Protein AF-A0A530QHL4-F1 (afdb_monomer)

Radius of gyration: 13.51 Å; Cα contacts (8 Å, |Δi|>4): 46; chains: 1; bounding box: 29×28×39 Å

Sequence (72 aa):
MTKAVDPASQSPVLQSLDMRSRDIFRRIVESYLRDGEPVGSRSLSRILPSSLSPATIRNVMSDLEHLGLIYA

Nearest PDB structures (foldseek):
  1stz-assembly1_C  TM=9.371E-01  e=3.804E-03  Thermotoga maritima
  1stz-assembly1_A  TM=9.501E-01  e=3.293E-02  Thermotoga maritima
  1leb-assembly1_A  TM=8.327E-01  e=1.130E-01  Escherichia coli
  1xg1-assembly1_A  TM=5.046E-01  e=1.107E+00  Homo sapien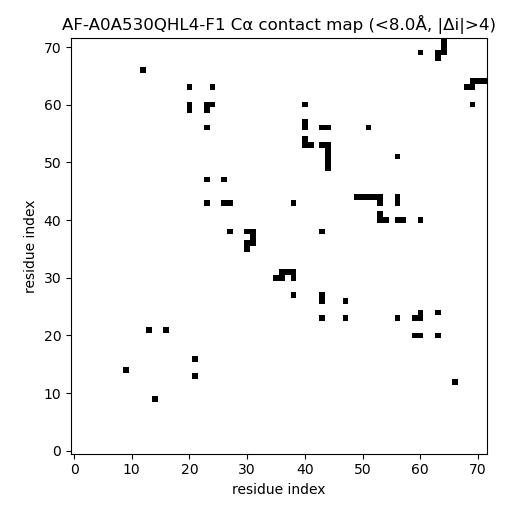s

Secondary structure (DSSP, 8-state):
------GGGS-HHHHHS-HHHHHHHHHHHHHHHHH-S---HHHHHHHSSS---HHHHHHHHHHHHHTTS---

Mean predicted aligned error: 6.78 Å

Structure (mmCIF, N/CA/C/O backbone):
data_AF-A0A530QHL4-F1
#
_entry.id   AF-A0A530QHL4-F1
#
loop_
_atom_site.group_PDB
_atom_site.id
_atom_site.type_symbol
_atom_site.label_atom_id
_atom_site.label_alt_id
_atom_site.label_comp_id
_atom_site.label_asym_id
_atom_site.label_entity_id
_atom_site.label_seq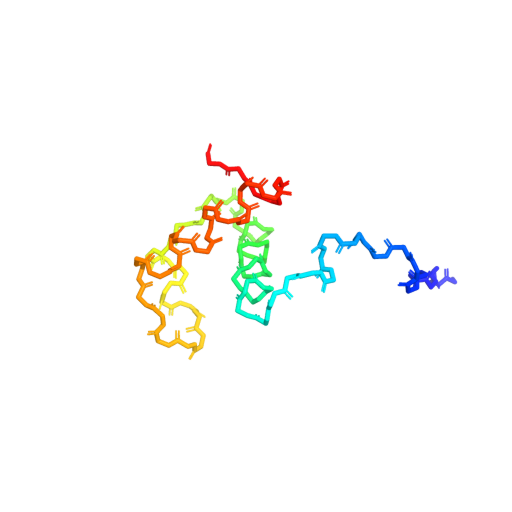_id
_atom_site.pdbx_PDB_ins_code
_atom_site.Cartn_x
_atom_site.Cartn_y
_atom_site.Cartn_z
_atom_site.occupancy
_atom_site.B_iso_or_equiv
_atom_site.auth_seq_id
_atom_site.auth_comp_id
_atom_site.auth_asym_id
_atom_site.auth_atom_id
_atom_site.pdbx_PDB_model_num
ATOM 1 N N . MET A 1 1 ? -6.373 -18.375 28.444 1.00 40.12 1 MET A N 1
ATOM 2 C CA . MET A 1 1 ? -7.219 -18.953 27.379 1.00 40.12 1 MET A CA 1
ATOM 3 C C . MET A 1 1 ? -7.234 -17.973 26.217 1.00 40.12 1 MET A C 1
ATOM 5 O O . MET A 1 1 ? -7.898 -16.949 26.291 1.00 40.12 1 MET A O 1
ATOM 9 N N . THR A 1 2 ? -6.395 -18.217 25.215 1.00 47.56 2 THR A N 1
ATOM 10 C CA . THR A 1 2 ? -6.291 -17.434 23.978 1.00 47.56 2 THR A CA 1
ATOM 11 C C . THR A 1 2 ? -7.608 -17.560 23.221 1.00 47.56 2 THR A C 1
ATOM 13 O O . THR A 1 2 ? -7.987 -18.658 22.822 1.00 47.56 2 THR A O 1
ATOM 16 N N . LYS A 1 3 ? -8.346 -16.455 23.086 1.00 51.03 3 LYS A N 1
ATOM 17 C CA . LYS A 1 3 ? -9.596 -16.413 22.325 1.00 51.03 3 LYS A CA 1
ATOM 18 C C . LYS A 1 3 ? -9.268 -16.803 20.882 1.00 51.03 3 LYS A C 1
ATOM 20 O O . LYS A 1 3 ? -8.467 -16.126 20.239 1.00 51.03 3 LYS A O 1
ATOM 25 N N . ALA A 1 4 ? -9.817 -17.923 20.416 1.00 53.03 4 ALA A N 1
ATOM 26 C CA . ALA A 1 4 ? -9.730 -18.308 19.017 1.00 53.03 4 ALA A CA 1
ATOM 27 C C . ALA A 1 4 ? -10.286 -17.148 18.181 1.00 53.03 4 ALA A C 1
ATOM 29 O O . ALA A 1 4 ? -11.379 -16.655 18.454 1.00 53.03 4 ALA A O 1
ATOM 30 N N . VAL A 1 5 ? -9.504 -16.659 17.220 1.00 60.50 5 VAL A N 1
ATOM 31 C CA . VAL A 1 5 ? -10.025 -15.773 16.180 1.00 60.50 5 VAL A CA 1
ATOM 32 C C . VAL A 1 5 ? -11.033 -16.602 15.399 1.00 60.50 5 VAL A C 1
ATOM 34 O O . VAL A 1 5 ? -10.651 -17.570 14.742 1.00 60.50 5 VAL A O 1
ATOM 37 N N . ASP A 1 6 ? -12.314 -16.260 15.513 1.00 61.88 6 ASP A N 1
ATOM 38 C CA . ASP A 1 6 ? -13.367 -16.895 14.731 1.00 61.88 6 ASP A CA 1
ATOM 39 C C . ASP A 1 6 ? -13.033 -16.722 13.237 1.0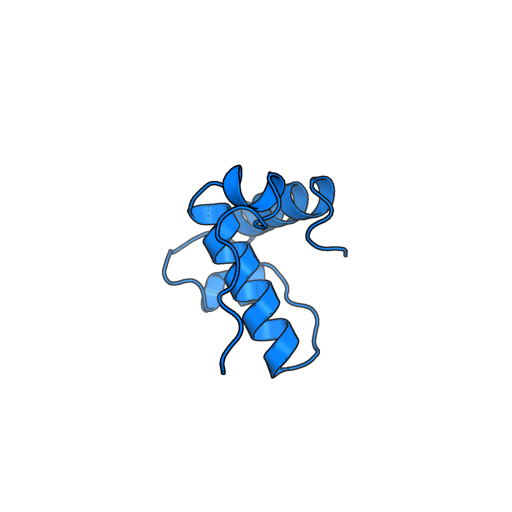0 61.88 6 ASP A C 1
ATOM 41 O O . ASP A 1 6 ? -12.943 -15.583 12.762 1.00 61.88 6 ASP A O 1
ATOM 45 N N . PRO A 1 7 ? -12.845 -17.805 12.459 1.00 55.66 7 PRO A N 1
ATOM 46 C CA . PRO A 1 7 ? -12.498 -17.696 11.039 1.00 55.66 7 PRO A CA 1
ATOM 47 C C . PRO A 1 7 ? -13.607 -17.015 10.218 1.00 55.66 7 PRO A C 1
ATOM 49 O O . PRO A 1 7 ? -13.343 -16.500 9.135 1.00 55.66 7 PRO A O 1
ATOM 52 N N . ALA A 1 8 ? -14.829 -16.964 10.759 1.00 55.78 8 ALA A N 1
ATOM 53 C CA . ALA A 1 8 ? -15.990 -16.296 10.176 1.00 55.78 8 ALA A CA 1
ATOM 54 C C . ALA A 1 8 ? -16.007 -14.764 10.371 1.00 55.78 8 ALA A C 1
ATOM 56 O O . ALA A 1 8 ? -16.827 -14.091 9.755 1.00 55.78 8 ALA A O 1
ATOM 57 N N . SER A 1 9 ? -15.106 -14.204 11.185 1.00 61.62 9 SER A N 1
ATOM 58 C CA . SER A 1 9 ? -15.028 -12.757 11.454 1.00 61.62 9 SER A CA 1
ATOM 59 C C . SER A 1 9 ? -14.040 -12.019 10.540 1.00 61.62 9 SER A C 1
ATOM 61 O O . SER A 1 9 ? -13.725 -10.854 10.778 1.00 61.62 9 SER A O 1
ATOM 63 N N . GLN A 1 10 ? -13.510 -12.678 9.504 1.00 59.31 10 GLN A N 1
ATOM 64 C CA . GLN A 1 10 ? -12.640 -12.024 8.526 1.00 59.31 10 GLN A CA 1
ATOM 65 C C . GLN A 1 10 ? -13.475 -11.135 7.598 1.00 59.31 10 GLN A C 1
ATOM 67 O O . GLN A 1 10 ? -14.399 -11.617 6.947 1.00 59.31 10 GLN A O 1
ATOM 72 N N . SER A 1 11 ? -13.142 -9.843 7.524 1.00 69.44 11 SER A N 1
ATOM 73 C CA . SER A 1 11 ? -13.840 -8.883 6.664 1.00 69.44 11 SER A CA 1
ATOM 74 C C . SER A 1 11 ? -13.940 -9.403 5.221 1.00 69.44 11 SER A C 1
ATOM 76 O O . SER A 1 11 ? -12.905 -9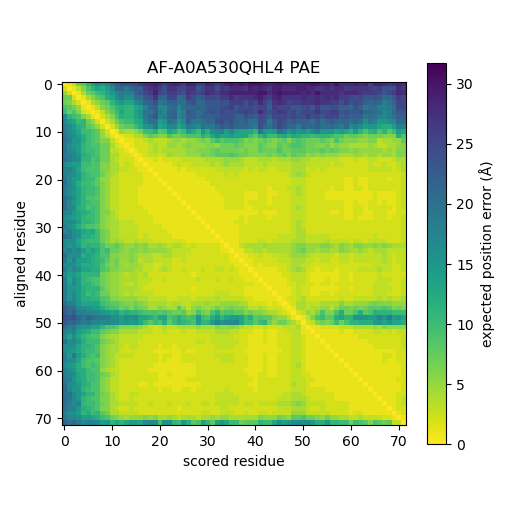.764 4.650 1.00 69.44 11 SER A O 1
ATOM 78 N N . PRO A 1 12 ? -15.132 -9.393 4.590 1.00 75.94 12 PRO A N 1
ATOM 79 C CA . PRO A 1 12 ? -15.332 -9.925 3.235 1.00 75.94 12 PRO A CA 1
ATOM 80 C C . PRO A 1 12 ? -14.413 -9.262 2.197 1.00 75.94 12 PRO A C 1
ATOM 82 O O . PRO A 1 12 ? -13.966 -9.905 1.251 1.00 75.94 12 PRO A O 1
ATOM 85 N N . VAL A 1 13 ? -14.034 -8.002 2.431 1.00 82.88 13 VAL A N 1
ATOM 86 C CA . VAL A 1 13 ? -13.068 -7.263 1.606 1.00 82.88 13 VAL A CA 1
ATOM 87 C C . VAL A 1 13 ? -11.702 -7.957 1.573 1.00 82.88 13 VAL A C 1
ATOM 89 O O . VAL A 1 13 ? -11.145 -8.156 0.498 1.00 82.88 13 VAL A O 1
ATOM 92 N N . LEU A 1 14 ? -11.180 -8.413 2.717 1.00 82.56 14 LEU A N 1
ATOM 93 C CA . LEU A 1 14 ? -9.870 -9.075 2.789 1.00 82.56 14 LEU A CA 1
ATOM 94 C C . LEU A 1 14 ? -9.861 -10.434 2.076 1.00 82.56 14 LEU A C 1
ATOM 96 O O . LEU A 1 14 ? -8.819 -10.850 1.569 1.00 82.56 14 LEU A O 1
ATOM 100 N N . GLN A 1 15 ? -11.011 -11.112 2.024 1.00 84.81 15 GLN A N 1
ATOM 101 C CA . GLN A 1 15 ? -11.172 -12.373 1.296 1.00 84.81 15 GLN A CA 1
ATOM 102 C C . GLN A 1 15 ? -11.217 -12.166 -0.223 1.00 84.81 15 GLN A C 1
ATOM 104 O O . GLN A 1 15 ? -10.802 -13.052 -0.965 1.00 84.81 15 GLN A O 1
ATOM 109 N N . SER A 1 16 ? -11.687 -11.002 -0.682 1.00 87.25 16 SER A N 1
ATOM 110 C CA . SER A 1 16 ? -11.784 -10.663 -2.109 1.00 87.25 16 SER A CA 1
ATOM 111 C C . SER A 1 16 ? -10.461 -10.227 -2.748 1.00 87.25 16 SER A C 1
ATOM 113 O O . SER A 1 16 ? -10.353 -10.189 -3.972 1.00 87.25 16 SER A O 1
ATOM 115 N N . LEU A 1 17 ? -9.445 -9.911 -1.938 1.00 92.62 17 LEU A N 1
ATOM 116 C CA . LEU A 1 17 ? -8.146 -9.482 -2.441 1.00 92.62 17 LEU A CA 1
ATOM 117 C C . LEU A 1 17 ? -7.390 -10.639 -3.103 1.00 92.62 17 LEU A C 1
ATOM 119 O O . LEU A 1 17 ? -7.205 -11.708 -2.510 1.00 92.62 17 LEU A O 1
ATOM 123 N N . ASP A 1 18 ? -6.854 -10.380 -4.295 1.00 93.19 18 ASP A N 1
ATOM 124 C CA . ASP A 1 18 ? -5.915 -11.298 -4.931 1.00 93.19 18 ASP A CA 1
ATOM 125 C C . ASP A 1 18 ? -4.603 -11.418 -4.129 1.00 93.19 18 ASP A C 1
ATOM 127 O O . ASP A 1 18 ? -4.299 -10.638 -3.220 1.00 93.19 18 ASP A O 1
ATOM 131 N N . MET A 1 19 ? -3.800 -12.431 -4.461 1.00 91.25 19 MET A N 1
ATOM 132 C CA . MET A 1 19 ? -2.549 -12.714 -3.748 1.00 91.25 19 MET A CA 1
ATOM 133 C C . MET A 1 19 ? -1.601 -11.507 -3.737 1.00 91.25 19 MET A C 1
ATOM 135 O O . MET A 1 19 ? -0.978 -11.213 -2.719 1.00 91.25 19 MET A O 1
ATOM 139 N N . ARG A 1 20 ? -1.535 -10.768 -4.850 1.00 91.75 20 ARG A N 1
ATOM 140 C CA . ARG A 1 20 ? -0.641 -9.618 -5.005 1.00 91.75 20 ARG A CA 1
ATOM 141 C C . ARG A 1 20 ? -1.055 -8.461 -4.099 1.00 91.75 20 ARG A C 1
ATOM 143 O O . ARG A 1 20 ? -0.211 -7.883 -3.417 1.00 91.75 20 ARG A O 1
ATOM 150 N N . SER A 1 21 ? -2.339 -8.135 -4.091 1.00 94.69 21 SER A N 1
ATOM 151 C CA . SER A 1 21 ? -2.929 -7.067 -3.288 1.00 94.69 21 SER A CA 1
ATOM 152 C C . SER A 1 21 ? -2.795 -7.379 -1.806 1.00 94.69 21 SER A C 1
ATOM 154 O O . SER A 1 21 ? -2.404 -6.508 -1.031 1.00 94.69 21 SER A O 1
ATOM 156 N N . ARG A 1 22 ? -3.004 -8.644 -1.417 1.00 93.62 22 ARG A N 1
ATOM 157 C CA . ARG A 1 22 ? -2.770 -9.114 -0.044 1.00 93.62 22 ARG A CA 1
ATOM 158 C C . ARG A 1 22 ? -1.319 -8.955 0.385 1.00 93.62 22 ARG A C 1
ATOM 160 O O . ARG A 1 22 ? -1.077 -8.488 1.494 1.00 93.62 22 ARG A O 1
ATOM 167 N N . ASP A 1 23 ? -0.363 -9.315 -0.467 1.00 92.50 23 ASP A N 1
ATOM 168 C CA . ASP A 1 23 ? 1.058 -9.181 -0.141 1.00 92.50 23 ASP A CA 1
ATOM 169 C C . ASP A 1 23 ? 1.497 -7.723 -0.012 1.00 92.50 23 ASP A C 1
ATOM 171 O O . ASP A 1 23 ? 2.201 -7.373 0.939 1.00 92.50 23 ASP A O 1
ATOM 175 N N . ILE A 1 24 ? 1.053 -6.863 -0.931 1.00 94.38 24 ILE A N 1
ATOM 176 C CA . ILE A 1 24 ? 1.328 -5.424 -0.871 1.00 94.38 24 ILE A CA 1
ATOM 177 C C . ILE A 1 24 ? 0.708 -4.824 0.393 1.00 94.38 24 ILE A C 1
ATOM 179 O O . ILE A 1 24 ? 1.411 -4.157 1.152 1.00 94.38 24 ILE A O 1
ATOM 183 N N . PHE A 1 25 ? -0.567 -5.112 0.664 1.00 95.12 25 PHE A N 1
ATOM 184 C CA . PHE A 1 25 ? -1.270 -4.619 1.846 1.00 95.12 25 PHE A CA 1
ATOM 185 C C . PHE A 1 25 ? -0.594 -5.068 3.144 1.00 95.12 25 PHE A C 1
ATOM 187 O O . PHE A 1 25 ? -0.272 -4.241 3.997 1.00 95.12 25 P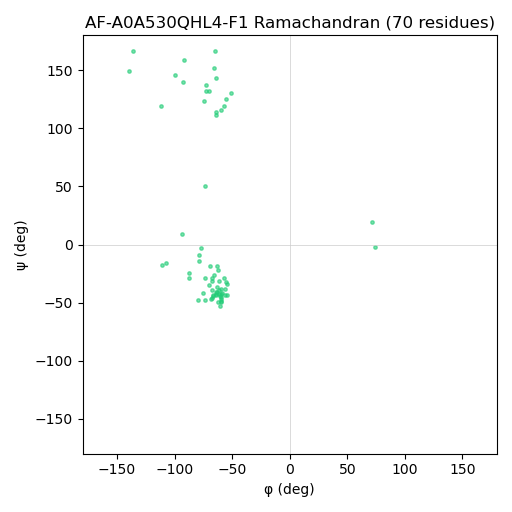HE A O 1
ATOM 194 N N . ARG A 1 26 ? -0.287 -6.366 3.266 1.00 93.75 26 ARG A N 1
ATOM 195 C CA . ARG A 1 26 ? 0.444 -6.911 4.415 1.00 93.75 26 ARG A CA 1
ATOM 196 C C . ARG A 1 26 ? 1.764 -6.176 4.621 1.00 93.75 26 ARG A C 1
ATOM 198 O O . ARG A 1 26 ? 2.095 -5.827 5.750 1.00 93.75 26 ARG A O 1
ATOM 205 N N . ARG A 1 27 ? 2.511 -5.905 3.547 1.00 93.81 27 ARG A N 1
ATOM 206 C CA . ARG A 1 27 ? 3.811 -5.239 3.655 1.00 93.81 27 ARG A CA 1
ATOM 207 C C . ARG A 1 27 ? 3.704 -3.772 4.067 1.00 93.81 27 ARG A C 1
ATOM 209 O O . ARG A 1 27 ? 4.564 -3.307 4.814 1.00 93.81 27 ARG A O 1
ATOM 216 N N . ILE A 1 28 ? 2.662 -3.071 3.619 1.00 94.94 28 ILE A N 1
ATOM 217 C CA . ILE A 1 28 ? 2.349 -1.709 4.072 1.00 94.94 28 ILE A CA 1
ATOM 218 C C . ILE A 1 28 ? 2.098 -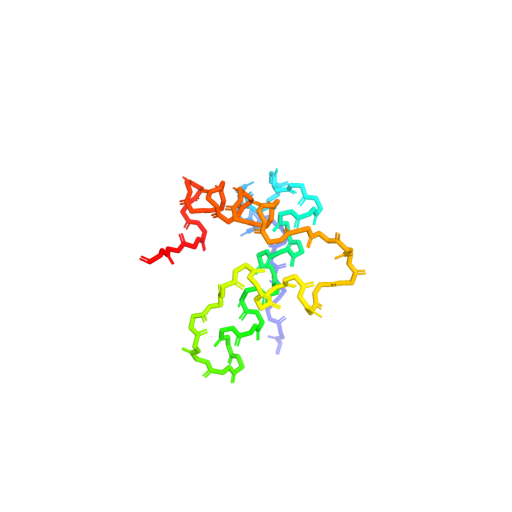1.718 5.580 1.00 94.94 28 ILE A C 1
ATOM 220 O O . ILE A 1 28 ? 2.780 -0.999 6.305 1.00 94.94 28 ILE A O 1
ATOM 224 N N . VAL A 1 29 ? 1.196 -2.582 6.055 1.00 94.94 29 VAL A N 1
ATOM 225 C CA . VAL A 1 29 ? 0.850 -2.687 7.482 1.00 94.94 29 VAL A CA 1
ATOM 226 C C . VAL A 1 29 ? 2.074 -3.054 8.324 1.00 94.94 29 VAL A C 1
ATOM 228 O O . VAL A 1 29 ? 2.351 -2.395 9.320 1.00 94.94 29 VAL A O 1
ATOM 231 N N . GLU A 1 30 ? 2.855 -4.055 7.911 1.00 94.50 30 GLU A N 1
ATOM 232 C CA . GLU A 1 30 ? 4.083 -4.458 8.612 1.00 94.50 30 GLU A CA 1
ATOM 233 C C . GLU A 1 30 ? 5.123 -3.337 8.702 1.00 94.50 30 GLU A C 1
ATOM 235 O O . GLU A 1 30 ? 5.850 -3.249 9.687 1.00 94.50 30 GLU A O 1
ATOM 240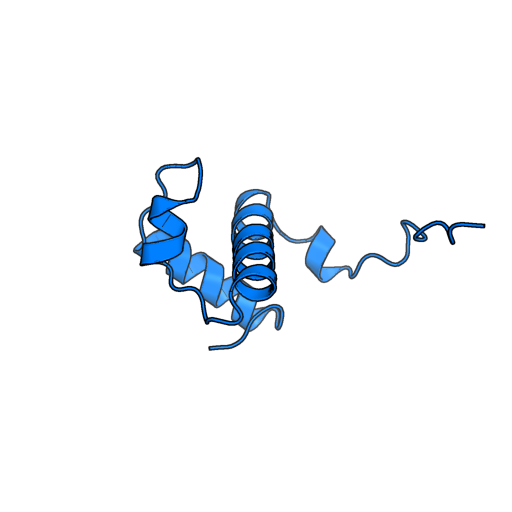 N N . SER A 1 31 ? 5.280 -2.529 7.654 1.00 93.50 31 SER A N 1
ATOM 241 C CA . SER A 1 31 ? 6.241 -1.423 7.663 1.00 93.50 31 SER A CA 1
ATOM 242 C C . SER A 1 31 ? 5.721 -0.256 8.500 1.00 93.50 31 SER A C 1
ATOM 244 O O . SER A 1 31 ? 6.472 0.278 9.308 1.00 93.50 31 SER A O 1
ATOM 246 N N . TYR A 1 32 ? 4.434 0.074 8.389 1.00 94.00 32 TYR A N 1
ATOM 247 C CA . TYR A 1 32 ? 3.815 1.136 9.178 1.00 94.00 32 TYR A CA 1
ATOM 248 C C . TYR A 1 32 ? 3.825 0.822 10.679 1.00 94.00 32 TYR A C 1
ATOM 250 O O . TYR A 1 32 ? 4.197 1.666 11.482 1.00 94.00 32 TYR A O 1
ATOM 258 N N . LEU A 1 33 ? 3.499 -0.413 11.076 1.00 95.00 33 LEU A N 1
ATOM 259 C CA . LEU A 1 33 ? 3.550 -0.828 12.485 1.00 95.00 33 LEU A CA 1
ATOM 260 C C . LEU A 1 33 ? 4.971 -0.848 13.062 1.00 95.00 33 LEU A C 1
ATOM 262 O O . LEU A 1 33 ? 5.134 -0.743 14.275 1.00 95.00 33 LEU A O 1
ATOM 266 N N . ARG A 1 34 ? 5.988 -1.028 12.216 1.00 94.31 34 ARG A N 1
ATOM 267 C CA . ARG A 1 34 ? 7.393 -1.059 12.636 1.00 94.31 34 ARG A CA 1
ATOM 268 C C . ARG A 1 34 ? 7.951 0.345 12.839 1.00 94.31 34 ARG A C 1
ATOM 270 O O . ARG A 1 34 ? 8.595 0.591 13.852 1.00 94.31 34 ARG A O 1
ATOM 277 N N . ASP A 1 35 ? 7.717 1.220 11.866 1.00 93.38 35 ASP A N 1
ATOM 278 C CA . ASP A 1 35 ? 8.442 2.486 11.740 1.00 93.38 35 ASP A CA 1
ATOM 279 C C . ASP A 1 35 ? 7.552 3.708 12.023 1.00 93.38 35 ASP A C 1
ATOM 281 O O . ASP A 1 35 ? 8.066 4.789 12.277 1.00 93.38 35 ASP A O 1
ATOM 285 N N . GLY A 1 36 ? 6.223 3.556 11.985 1.00 94.12 36 GLY A N 1
ATOM 286 C CA . GLY A 1 36 ? 5.250 4.649 12.123 1.00 94.12 36 GLY A CA 1
ATOM 287 C C . GLY A 1 36 ? 5.128 5.551 10.890 1.00 94.12 36 GLY A C 1
ATOM 288 O O . GLY A 1 36 ? 4.297 6.456 10.871 1.00 94.12 36 GLY A O 1
ATOM 289 N N . GLU A 1 37 ? 5.928 5.295 9.854 1.00 92.94 37 GLU A N 1
ATOM 290 C CA . GLU A 1 37 ? 6.057 6.158 8.682 1.00 92.94 37 GLU A CA 1
ATOM 291 C C . GLU A 1 37 ? 5.225 5.664 7.486 1.00 92.94 37 GLU A C 1
ATOM 293 O O . GLU A 1 37 ? 5.102 4.452 7.259 1.00 92.94 37 GLU A O 1
ATOM 298 N N . PRO A 1 38 ? 4.678 6.582 6.666 1.00 93.12 38 PRO A N 1
ATOM 299 C CA . PRO A 1 38 ? 3.952 6.225 5.456 1.00 93.12 38 PRO A CA 1
ATOM 300 C C . PRO A 1 38 ? 4.866 5.541 4.433 1.00 93.12 38 PRO A C 1
ATOM 302 O O . PRO A 1 38 ? 6.029 5.899 4.230 1.00 93.12 38 PRO A O 1
ATOM 305 N N . VAL A 1 39 ? 4.315 4.553 3.728 1.00 93.75 39 VAL A N 1
ATOM 306 C CA . VAL A 1 39 ? 5.086 3.680 2.838 1.00 93.75 39 VAL A CA 1
ATOM 307 C C . VAL A 1 39 ? 4.710 3.938 1.385 1.00 93.75 39 VAL A C 1
ATOM 309 O O . VAL A 1 39 ? 3.581 3.709 0.965 1.00 93.75 39 VAL A O 1
ATOM 312 N N . GLY A 1 40 ? 5.685 4.364 0.582 1.00 94.31 40 GLY A N 1
ATOM 313 C CA . GLY A 1 40 ? 5.492 4.597 -0.849 1.00 94.31 40 GLY A CA 1
ATOM 314 C C . GLY A 1 40 ? 5.818 3.389 -1.734 1.00 94.31 40 GLY A C 1
ATOM 315 O O . GLY A 1 40 ? 6.650 2.541 -1.402 1.00 94.31 40 GLY A O 1
ATOM 316 N N . SER A 1 41 ? 5.265 3.382 -2.949 1.00 95.38 41 SER A N 1
ATOM 317 C CA . SER A 1 41 ? 5.483 2.340 -3.967 1.00 95.38 41 SER A CA 1
ATOM 318 C C . SER A 1 41 ? 6.950 2.070 -4.324 1.00 95.38 41 SER A C 1
ATOM 320 O O . SER A 1 41 ? 7.316 0.927 -4.578 1.00 95.38 41 SER A O 1
ATOM 322 N N . ARG A 1 42 ? 7.814 3.097 -4.309 1.00 94.44 42 ARG A N 1
ATOM 323 C CA . ARG A 1 42 ? 9.271 2.940 -4.512 1.00 94.44 42 ARG A CA 1
ATOM 324 C C . ARG A 1 42 ? 9.954 2.200 -3.362 1.00 94.44 42 ARG A C 1
ATOM 326 O O . ARG A 1 42 ? 10.975 1.557 -3.577 1.00 94.44 42 ARG A O 1
ATOM 333 N N . SER A 1 43 ? 9.443 2.351 -2.141 1.00 93.25 43 SER A N 1
ATOM 334 C CA . SER A 1 43 ? 9.950 1.611 -0.986 1.00 93.25 43 SER A CA 1
ATOM 335 C C . SER A 1 43 ? 9.504 0.157 -1.080 1.00 93.25 43 SER A C 1
ATOM 337 O O . SER A 1 43 ? 10.334 -0.750 -1.044 1.00 93.25 43 SER A O 1
ATOM 339 N N . LEU A 1 44 ? 8.212 -0.051 -1.351 1.00 93.50 44 LEU A N 1
ATOM 340 C CA . LEU A 1 44 ? 7.618 -1.372 -1.552 1.00 93.50 44 LEU A CA 1
ATOM 341 C C . LEU A 1 44 ? 8.313 -2.162 -2.666 1.00 93.50 44 LEU A C 1
ATOM 343 O O . LEU A 1 44 ? 8.641 -3.325 -2.455 1.00 93.50 44 LEU A O 1
ATOM 347 N N . SER A 1 45 ? 8.628 -1.538 -3.806 1.00 93.56 45 SER A N 1
ATOM 348 C CA . SER A 1 45 ? 9.302 -2.222 -4.921 1.00 93.56 45 SER A CA 1
ATOM 349 C C . SER A 1 45 ? 10.694 -2.755 -4.575 1.00 93.56 45 SER A C 1
ATOM 351 O O . SER A 1 45 ? 11.195 -3.622 -5.277 1.00 93.56 45 SER A O 1
ATOM 353 N N . ARG A 1 46 ? 11.352 -2.218 -3.537 1.00 91.19 46 ARG A N 1
ATOM 354 C CA . ARG A 1 46 ? 12.672 -2.693 -3.084 1.00 91.19 46 ARG A CA 1
ATOM 355 C C . ARG A 1 46 ? 12.586 -3.830 -2.072 1.00 91.19 46 ARG A C 1
ATOM 357 O O . ARG A 1 46 ? 13.552 -4.566 -1.923 1.00 91.19 46 ARG A O 1
ATOM 364 N N . ILE A 1 47 ? 11.472 -3.931 -1.348 1.00 86.75 47 ILE A N 1
ATOM 365 C CA . ILE A 1 47 ? 11.305 -4.885 -0.241 1.00 86.75 47 ILE A CA 1
ATOM 366 C C . ILE A 1 47 ? 10.373 -6.048 -0.584 1.00 86.75 47 ILE A C 1
ATOM 368 O O . ILE A 1 47 ? 10.347 -7.030 0.156 1.00 86.75 47 ILE A O 1
ATOM 372 N N . LEU A 1 48 ? 9.577 -5.929 -1.649 1.00 83.25 48 LEU A N 1
ATOM 373 C CA . LEU A 1 48 ? 8.745 -7.016 -2.147 1.00 83.25 48 LEU A CA 1
ATOM 374 C C . LEU A 1 48 ? 9.629 -8.072 -2.829 1.00 83.25 48 LEU A C 1
ATOM 376 O O . LEU A 1 48 ? 10.524 -7.719 -3.595 1.00 83.25 48 LEU A O 1
ATOM 380 N N . PRO A 1 49 ? 9.376 -9.369 -2.581 1.00 71.19 49 PRO A N 1
ATOM 381 C CA . PRO A 1 49 ? 10.150 -10.457 -3.180 1.00 71.19 49 PRO A CA 1
ATOM 382 C C . PRO A 1 49 ? 9.915 -10.600 -4.692 1.00 71.19 49 PRO A C 1
ATOM 384 O O . PRO A 1 49 ? 10.722 -11.212 -5.385 1.00 71.19 49 PRO A O 1
ATOM 387 N N . SER A 1 50 ? 8.822 -10.038 -5.215 1.00 71.19 50 SER A N 1
ATOM 388 C CA . SER A 1 50 ? 8.537 -9.959 -6.646 1.00 71.19 50 SER A CA 1
ATOM 389 C C . SER A 1 50 ? 9.049 -8.639 -7.228 1.00 71.19 50 SER A C 1
ATOM 391 O O . SER A 1 50 ? 8.902 -7.580 -6.620 1.00 71.19 50 SER A O 1
ATOM 393 N N . SER A 1 51 ? 9.619 -8.688 -8.435 1.00 77.69 51 SER A N 1
ATOM 394 C CA . SER A 1 51 ? 10.156 -7.539 -9.182 1.00 77.69 51 SER A CA 1
ATOM 395 C C . SER A 1 51 ? 9.055 -6.636 -9.760 1.00 77.69 51 SER A C 1
ATOM 397 O O . SER A 1 51 ? 9.034 -6.305 -10.947 1.00 77.69 51 SER A O 1
ATOM 399 N N . LEU A 1 52 ? 8.096 -6.236 -8.925 1.00 89.69 52 LEU A N 1
ATOM 400 C CA . LEU A 1 52 ? 7.032 -5.326 -9.321 1.00 89.69 52 LEU A CA 1
ATOM 401 C C . LEU A 1 52 ? 7.581 -3.910 -9.474 1.00 89.69 52 LEU A C 1
ATOM 403 O O . LEU A 1 52 ? 8.261 -3.373 -8.598 1.00 89.69 52 LEU A O 1
ATOM 407 N N . SER A 1 53 ? 7.231 -3.276 -10.591 1.00 94.12 53 SER A N 1
ATOM 408 C CA . SER A 1 53 ? 7.584 -1.879 -10.809 1.00 94.12 53 SER A CA 1
ATOM 409 C C . SER A 1 53 ? 6.853 -0.969 -9.806 1.00 94.12 53 SER A C 1
ATOM 411 O O . SER A 1 53 ? 5.716 -1.263 -9.414 1.00 94.12 53 SER A O 1
ATOM 413 N N . PRO A 1 54 ? 7.427 0.196 -9.448 1.00 95.56 54 PRO A N 1
ATOM 414 C CA . PRO A 1 54 ? 6.721 1.187 -8.642 1.00 95.56 54 PRO A CA 1
ATOM 415 C C . PRO A 1 54 ? 5.377 1.613 -9.246 1.00 95.56 54 PRO A C 1
ATOM 417 O O . PRO A 1 54 ? 4.459 1.931 -8.502 1.00 95.56 54 PRO A O 1
ATOM 420 N N . ALA A 1 55 ? 5.240 1.632 -10.577 1.00 96.56 55 ALA A N 1
ATOM 421 C CA . ALA A 1 55 ? 3.977 1.969 -11.239 1.00 96.56 55 ALA A CA 1
ATOM 422 C C . ALA A 1 55 ? 2.905 0.900 -10.983 1.00 96.56 55 ALA A C 1
ATOM 424 O O . ALA A 1 55 ? 1.798 1.232 -10.575 1.00 96.56 55 ALA A O 1
ATOM 425 N N . THR A 1 56 ? 3.262 -0.379 -11.115 1.00 94.81 56 THR A N 1
ATOM 426 C CA . THR A 1 56 ? 2.359 -1.499 -10.813 1.00 94.81 56 THR A CA 1
ATOM 427 C C . THR A 1 56 ? 1.892 -1.465 -9.361 1.00 94.81 56 THR A C 1
ATOM 429 O O . THR A 1 56 ? 0.713 -1.660 -9.092 1.00 94.81 56 THR A O 1
ATOM 432 N N . ILE A 1 57 ? 2.798 -1.172 -8.425 1.00 96.00 57 ILE A N 1
ATOM 433 C CA . ILE A 1 57 ? 2.450 -1.082 -7.002 1.00 96.00 57 ILE A CA 1
ATOM 434 C C . ILE A 1 57 ? 1.529 0.109 -6.731 1.00 96.00 57 ILE A C 1
ATOM 436 O O . ILE A 1 57 ? 0.598 -0.036 -5.952 1.00 96.00 57 ILE A O 1
ATOM 440 N N . ARG A 1 58 ? 1.741 1.266 -7.378 1.00 96.25 58 ARG A N 1
ATOM 441 C CA . ARG A 1 58 ? 0.826 2.415 -7.235 1.00 96.25 58 ARG A CA 1
ATOM 442 C C . ARG A 1 58 ? -0.594 2.072 -7.659 1.00 96.25 58 ARG A C 1
ATOM 444 O O . ARG A 1 58 ? -1.512 2.460 -6.954 1.00 96.25 58 ARG A O 1
ATOM 451 N N . ASN A 1 59 ? -0.760 1.337 -8.7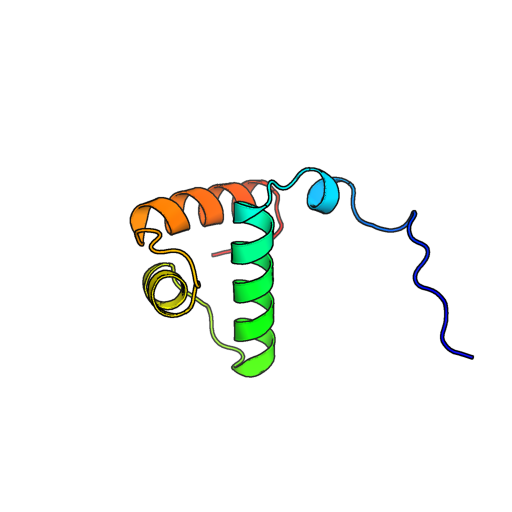58 1.00 96.44 59 ASN A N 1
ATOM 452 C CA . ASN A 1 59 ? -2.088 0.923 -9.212 1.00 96.44 59 ASN A CA 1
ATOM 453 C C . ASN A 1 59 ? -2.778 0.072 -8.141 1.00 96.44 59 ASN A C 1
ATOM 455 O O . ASN A 1 59 ? -3.877 0.401 -7.721 1.00 96.44 59 ASN A O 1
ATOM 459 N N . VAL A 1 60 ? -2.072 -0.927 -7.602 1.00 96.06 60 VAL A N 1
ATOM 460 C CA . VAL A 1 60 ? -2.613 -1.765 -6.522 1.00 96.06 60 VAL A CA 1
ATOM 461 C C . VAL A 1 60 ? -2.901 -0.950 -5.257 1.00 96.06 60 VAL A C 1
ATOM 463 O O . VAL A 1 60 ? -3.918 -1.160 -4.613 1.00 96.06 60 VAL A O 1
ATOM 466 N N . MET A 1 61 ? -2.030 -0.009 -4.883 1.00 96.38 61 MET A N 1
ATOM 467 C CA . MET A 1 61 ? -2.286 0.882 -3.745 1.00 96.38 61 MET A CA 1
ATOM 468 C C . MET A 1 61 ? -3.539 1.735 -3.964 1.00 96.38 61 MET A C 1
ATOM 470 O O . MET A 1 61 ? -4.308 1.906 -3.027 1.00 96.38 61 MET A O 1
ATOM 474 N N . SER A 1 62 ? -3.775 2.215 -5.188 1.00 97.44 62 SER A N 1
ATOM 475 C CA . SER A 1 62 ? -5.006 2.932 -5.521 1.00 97.44 62 SER A CA 1
ATOM 476 C C . SER A 1 62 ? -6.229 2.028 -5.379 1.00 97.44 62 SER A C 1
ATOM 478 O O . SER A 1 62 ? -7.217 2.446 -4.785 1.00 97.44 62 SER A O 1
ATOM 480 N N . ASP A 1 63 ? -6.164 0.773 -5.830 1.00 95.69 63 ASP A N 1
ATOM 481 C CA . ASP A 1 63 ? -7.260 -0.186 -5.639 1.00 95.69 63 ASP A CA 1
ATOM 482 C C . ASP A 1 63 ? -7.533 -0.435 -4.142 1.00 95.69 63 ASP A C 1
ATOM 484 O O . ASP A 1 63 ? -8.681 -0.427 -3.701 1.00 95.69 63 ASP A O 1
ATOM 488 N N . LEU A 1 64 ? -6.480 -0.591 -3.330 1.00 95.88 64 LEU A N 1
ATOM 489 C CA . LEU A 1 64 ? -6.594 -0.750 -1.874 1.00 95.88 64 LEU A CA 1
ATOM 490 C C . LEU A 1 64 ? -7.204 0.486 -1.192 1.00 95.88 64 LEU A C 1
ATOM 492 O O . LEU A 1 64 ? -7.962 0.340 -0.233 1.00 95.88 64 LEU A O 1
ATOM 496 N N . GLU A 1 65 ? -6.888 1.684 -1.677 1.00 95.94 65 GLU A N 1
ATOM 497 C CA . GLU A 1 65 ? -7.474 2.940 -1.203 1.00 95.94 65 GLU A CA 1
ATOM 498 C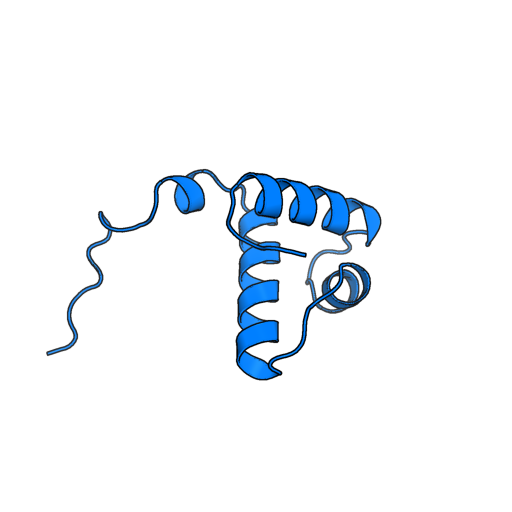 C . GLU A 1 65 ? -8.966 3.032 -1.549 1.00 95.94 65 GLU A C 1
ATOM 500 O O . GLU A 1 65 ? -9.779 3.327 -0.675 1.00 95.94 65 GLU A O 1
ATOM 505 N N . HIS A 1 66 ? -9.361 2.674 -2.776 1.00 94.81 66 HIS A N 1
ATOM 506 C CA . HIS A 1 66 ? -10.776 2.612 -3.175 1.00 94.81 66 HIS A CA 1
ATOM 507 C C . HIS A 1 66 ? -11.579 1.599 -2.345 1.00 94.81 66 HIS A C 1
ATOM 509 O O . HIS A 1 66 ? -12.765 1.807 -2.091 1.00 94.81 66 HIS A O 1
ATOM 515 N N . LEU A 1 67 ? -10.939 0.515 -1.898 1.00 93.62 67 LEU A N 1
ATOM 516 C CA . LEU A 1 67 ? -11.528 -0.468 -0.982 1.00 93.62 67 LEU A CA 1
ATOM 517 C C . LEU A 1 67 ? -11.566 0.009 0.483 1.00 93.62 67 LEU A C 1
ATOM 519 O O . LEU A 1 67 ? -12.077 -0.714 1.341 1.00 93.62 67 LEU A O 1
ATOM 523 N N . GLY A 1 68 ? -11.026 1.193 0.787 1.00 93.94 68 GLY A N 1
ATOM 524 C CA . GLY A 1 68 ? -10.974 1.768 2.132 1.00 93.94 68 GLY A CA 1
ATOM 525 C C . GLY A 1 68 ? -9.986 1.071 3.069 1.00 93.94 68 GLY A C 1
ATOM 526 O O . GLY A 1 68 ? -10.122 1.172 4.287 1.00 93.94 68 GLY A O 1
ATOM 527 N N . LEU A 1 69 ? -9.017 0.326 2.526 1.00 94.06 69 LEU A N 1
ATOM 528 C CA . LEU A 1 69 ? -8.039 -0.426 3.318 1.00 94.06 69 LEU A CA 1
ATOM 529 C C . LEU A 1 69 ? -6.809 0.405 3.688 1.00 94.06 69 LEU A C 1
ATOM 531 O O . LEU A 1 69 ? -6.177 0.138 4.709 1.00 94.06 69 LEU A O 1
ATOM 535 N N . ILE A 1 70 ? -6.459 1.389 2.860 1.00 94.25 70 ILE A N 1
ATOM 536 C CA . ILE A 1 70 ? -5.390 2.360 3.111 1.00 94.25 70 ILE A CA 1
ATOM 537 C C . ILE A 1 70 ? -5.872 3.760 2.724 1.00 94.25 70 ILE A C 1
ATOM 539 O O . ILE A 1 70 ? -6.891 3.899 2.055 1.00 94.25 70 ILE A O 1
ATOM 543 N N . TYR A 1 71 ? -5.134 4.785 3.137 1.00 90.00 71 TYR A N 1
ATOM 544 C CA . TYR A 1 71 ? -5.403 6.177 2.785 1.00 90.00 71 TYR A CA 1
ATOM 545 C C . TYR A 1 71 ? -4.081 6.895 2.493 1.00 90.00 71 TYR A C 1
ATOM 547 O O . TYR A 1 71 ? -3.047 6.505 3.052 1.00 90.00 71 TYR A O 1
ATOM 555 N N . ALA A 1 72 ? -4.116 7.890 1.604 1.00 74.00 72 ALA A N 1
ATOM 556 C CA . ALA A 1 72 ? -2.964 8.700 1.206 1.00 74.00 72 ALA A CA 1
ATOM 557 C C . ALA A 1 72 ? -2.854 10.018 1.989 1.00 74.00 72 ALA A C 1
ATOM 559 O O . ALA A 1 72 ? -3.873 10.729 2.135 1.00 74.00 72 ALA A O 1
#

Foldseek 3Di:
DPPPPDPVPPDVLQVPDDPVLNQLLVVQVVVCVVPVDGDALVNCCVPPPDNDDSVNSVVSVVVCVVSVSDDD

pLDDT: mean 86.14, std 14.33, range [40.12, 97.44]

Solvent-accessible surface area (backbone atoms only — not comparable to full-atom values): 4535 Å² total; per-residue (Å²): 134,84,78,76,78,60,82,85,73,61,58,70,69,73,71,70,49,52,73,67,54,47,51,53,50,51,51,48,52,57,46,30,76,72,69,73,48,91,80,50,36,70,58,47,38,73,72,45,95,55,93,48,50,40,68,61,42,45,54,50,50,51,54,38,33,76,71,66,76,50,85,135